Protein AF-A0A371HD36-F1 (afdb_monomer_lite)

Secondary structure (DSSP, 8-state):
---------PPP-------------------------SSHHHHHHHHHHH-GGGEEEEE---TT---EEEEETTS-HHHHHHHHHHHHHTGGGS----

Radius of gyration: 29.58 Å; chains: 1; bounding box: 27×61×94 Å

Foldseek 3Di:
DDDDDDDDDDDDDPDDPDPDPDDDDDPDDDDDDPPPVPVPVVVVVVVVVVPPVQWDWDFLDDDPDGDIDIDGNPDDPVVVVVVSVVCNVCVVVDPDDD

Sequence (98 aa):
MKKGEGASRSLPNKTLPQINNAAFAPNDTGKSSRQDEGEEIEEEALKELESTEDLEIINLGKGEETKEIRIGKLIPPDFKQRLTELLREYEDIFAWSY

pLDDT: mean 70.82, std 18.78, range [42.44, 95.81]

Structure (mmCIF, N/CA/C/O backbone):
data_AF-A0A371HD36-F1
#
_entry.id   AF-A0A371HD36-F1
#
loop_
_atom_site.group_PDB
_atom_site.id
_atom_site.type_symbol
_atom_site.label_atom_id
_atom_site.label_alt_id
_atom_site.label_comp_id
_atom_site.label_asym_id
_atom_site.label_entity_id
_atom_site.label_seq_id
_atom_site.pdbx_PDB_ins_code
_atom_site.Cartn_x
_atom_site.Cartn_y
_atom_site.Cartn_z
_atom_site.occupancy
_atom_site.B_iso_or_equiv
_atom_site.auth_seq_id
_atom_site.auth_comp_id
_atom_site.auth_asym_id
_atom_site.auth_atom_id
_atom_site.pdbx_PDB_model_num
ATOM 1 N N . MET A 1 1 ? -12.145 -24.592 -79.073 1.00 47.31 1 MET A N 1
ATOM 2 C CA . MET A 1 1 ? -12.052 -25.334 -77.798 1.00 47.31 1 MET A CA 1
ATOM 3 C C . MET A 1 1 ? -10.904 -24.743 -76.985 1.00 47.31 1 MET A C 1
ATOM 5 O O . MET A 1 1 ? -9.774 -24.931 -77.400 1.00 47.31 1 MET A O 1
ATOM 9 N N . LYS A 1 2 ? -11.179 -23.963 -75.929 1.00 47.88 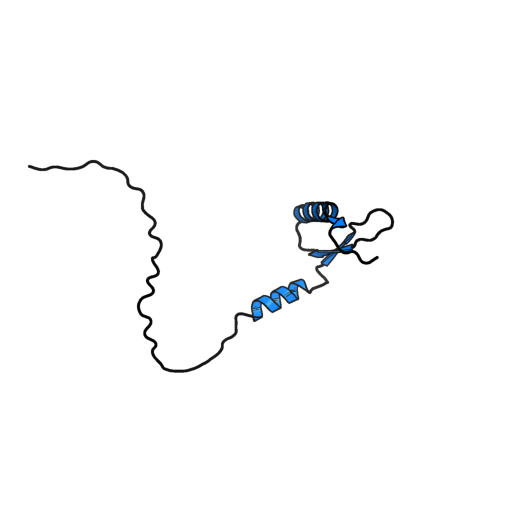2 LYS A N 1
ATOM 10 C CA . LYS A 1 2 ? -10.414 -23.873 -74.662 1.00 47.88 2 LYS A CA 1
ATOM 11 C C . LYS A 1 2 ? -11.030 -22.773 -73.775 1.00 47.88 2 LYS A C 1
ATOM 13 O O . LYS A 1 2 ? -11.212 -21.649 -74.224 1.00 47.88 2 LYS A O 1
ATOM 18 N N . LYS A 1 3 ? -11.425 -23.169 -72.562 1.00 42.44 3 LYS A N 1
ATOM 19 C CA . LYS A 1 3 ? -12.024 -22.375 -71.472 1.00 42.44 3 LYS A CA 1
ATOM 20 C C . LYS A 1 3 ? -10.941 -21.914 -70.475 1.00 42.44 3 LYS A C 1
ATOM 22 O O . LYS A 1 3 ? -9.904 -22.567 -70.410 1.00 42.44 3 LYS A O 1
ATOM 27 N N . GLY A 1 4 ? -11.296 -20.926 -69.640 1.00 42.97 4 GLY A N 1
ATOM 28 C CA . GLY A 1 4 ? -10.794 -20.700 -68.264 1.00 42.97 4 GLY A CA 1
ATOM 29 C C . GLY A 1 4 ? -9.813 -19.526 -68.123 1.00 42.97 4 GLY A C 1
ATOM 30 O O . GLY A 1 4 ? -9.019 -19.310 -69.025 1.00 42.97 4 GLY A O 1
ATOM 31 N N . GLU A 1 5 ? -9.785 -18.715 -67.060 1.00 44.25 5 GLU A N 1
ATOM 32 C CA . GLU A 1 5 ? -10.490 -18.737 -65.768 1.00 44.25 5 GLU A CA 1
ATOM 33 C C . GLU A 1 5 ? -10.234 -17.407 -65.020 1.00 44.25 5 GLU A C 1
ATOM 35 O O . GLU A 1 5 ? -9.241 -16.725 -65.275 1.00 44.25 5 GLU A O 1
ATOM 40 N N . GLY A 1 6 ? -11.148 -17.022 -64.121 1.00 51.31 6 GLY A N 1
ATOM 41 C CA . GLY A 1 6 ? -11.070 -15.800 -63.318 1.00 51.31 6 GLY A CA 1
ATOM 42 C C . GLY A 1 6 ? -10.165 -15.956 -62.094 1.00 51.31 6 GLY A C 1
ATOM 43 O O . GLY A 1 6 ? -10.192 -16.973 -61.408 1.00 51.31 6 GLY A O 1
ATOM 44 N N . ALA A 1 7 ? -9.372 -14.925 -61.806 1.00 47.12 7 ALA A N 1
ATOM 45 C CA . ALA A 1 7 ? -8.473 -14.894 -60.660 1.00 47.12 7 ALA A CA 1
ATOM 46 C C . ALA A 1 7 ? -9.185 -14.335 -59.414 1.00 47.12 7 ALA A C 1
ATOM 48 O O . ALA A 1 7 ? -9.153 -13.134 -59.146 1.00 47.12 7 ALA A O 1
ATOM 49 N N . SER A 1 8 ? -9.808 -15.211 -58.627 1.00 53.94 8 SER A N 1
ATOM 50 C CA . SER A 1 8 ? -10.181 -14.914 -57.241 1.00 53.94 8 SER A CA 1
ATOM 51 C C . SER A 1 8 ? -8.957 -15.125 -56.348 1.00 53.94 8 SER A C 1
ATOM 53 O O . SER A 1 8 ? -8.460 -16.241 -56.225 1.00 53.94 8 SER A O 1
ATOM 55 N N . ARG A 1 9 ? -8.442 -14.060 -55.720 1.00 50.50 9 ARG A N 1
ATOM 56 C CA . ARG A 1 9 ? -7.382 -14.183 -54.704 1.00 50.50 9 ARG A CA 1
ATOM 57 C C . ARG A 1 9 ? -7.982 -14.793 -53.437 1.00 50.50 9 ARG A C 1
ATOM 59 O O . ARG A 1 9 ? -8.672 -14.100 -52.695 1.00 50.50 9 ARG A O 1
ATOM 66 N N . SER A 1 10 ? -7.726 -16.075 -53.191 1.00 53.00 10 SER A N 1
ATOM 67 C CA . SER A 1 10 ? -8.008 -16.717 -51.906 1.00 53.00 10 SER A CA 1
ATOM 68 C C . SER A 1 10 ? -6.864 -16.451 -50.924 1.00 53.00 10 SER A C 1
ATOM 70 O O . SER A 1 10 ? -5.695 -16.634 -51.263 1.00 53.00 10 SER A O 1
ATOM 72 N N . LEU A 1 11 ? -7.202 -16.030 -49.706 1.00 56.84 11 LEU A N 1
ATOM 73 C CA . LEU A 1 11 ? -6.266 -15.907 -48.585 1.00 56.84 11 LEU A CA 1
ATOM 74 C C . LEU A 1 11 ? -5.656 -17.284 -48.254 1.00 56.84 11 LEU A C 1
ATOM 76 O O . LEU A 1 11 ? -6.386 -18.276 -48.307 1.00 56.84 11 LEU A O 1
ATOM 80 N N . PRO A 1 12 ? -4.366 -17.382 -47.884 1.00 52.72 12 PRO A N 1
ATOM 81 C CA . PRO A 1 12 ? -3.801 -18.654 -47.456 1.00 52.72 12 PRO A CA 1
ATOM 82 C C . PRO A 1 12 ? -4.429 -19.058 -46.118 1.00 52.72 12 PRO A C 1
ATOM 84 O O . PRO A 1 12 ? -4.279 -18.372 -45.103 1.00 52.72 12 PRO A O 1
ATOM 87 N N . ASN A 1 13 ? -5.147 -20.180 -46.120 1.00 52.72 13 ASN A N 1
ATOM 88 C CA . ASN A 1 13 ? -5.590 -20.846 -44.908 1.00 52.72 13 ASN A CA 1
ATOM 89 C C . ASN A 1 13 ? -4.348 -21.327 -44.149 1.00 52.72 13 ASN A C 1
ATOM 91 O O . ASN A 1 13 ? -3.623 -22.217 -44.584 1.00 52.72 13 ASN A O 1
ATOM 95 N N . LYS A 1 14 ? -4.074 -20.714 -42.998 1.00 48.59 14 LYS A N 1
ATOM 96 C CA . LYS A 1 14 ? -3.079 -21.234 -42.062 1.00 48.59 14 LYS A CA 1
ATOM 97 C C . LYS A 1 14 ? -3.629 -22.539 -41.491 1.00 48.59 14 LYS A C 1
ATOM 99 O O . LYS A 1 14 ? -4.430 -22.522 -40.561 1.00 48.59 14 LYS A O 1
ATOM 104 N N . THR A 1 15 ? -3.246 -23.656 -42.099 1.00 53.19 15 THR A N 1
ATOM 105 C CA . THR A 1 15 ? -3.502 -25.000 -41.584 1.00 53.19 15 THR A CA 1
ATOM 106 C C . THR A 1 15 ? -2.850 -25.113 -40.211 1.00 53.19 15 THR A C 1
ATOM 108 O O . THR A 1 15 ? -1.627 -25.145 -40.099 1.00 53.19 15 THR A O 1
ATOM 111 N N . LEU A 1 16 ? -3.669 -25.132 -39.159 1.00 59.28 16 LEU A N 1
ATOM 112 C CA . LEU A 1 16 ? -3.236 -25.576 -37.837 1.00 59.28 16 LEU A CA 1
ATOM 113 C C . LEU A 1 16 ? -2.797 -27.043 -37.954 1.00 59.28 16 LEU A C 1
ATOM 115 O O . LEU A 1 16 ? -3.514 -27.819 -38.596 1.00 59.28 16 LEU A O 1
ATOM 119 N N . PRO A 1 17 ? -1.651 -27.442 -37.375 1.00 56.28 17 PRO A N 1
ATOM 120 C CA . PRO A 1 17 ? -1.245 -28.837 -37.378 1.00 56.28 17 PRO A CA 1
ATOM 121 C C . PRO A 1 17 ? -2.315 -29.654 -36.649 1.00 56.28 17 PRO A C 1
ATOM 123 O O . PRO A 1 17 ? -2.524 -29.506 -35.446 1.00 56.28 17 PRO A O 1
ATOM 126 N N . GLN A 1 18 ? -3.035 -30.483 -37.405 1.00 53.81 18 GLN A N 1
ATOM 127 C CA . GLN A 1 18 ? -3.921 -31.495 -36.850 1.00 53.81 18 GLN A CA 1
ATOM 128 C C . GLN A 1 18 ? -3.027 -32.518 -36.162 1.00 53.81 18 GLN A C 1
ATOM 130 O O . GLN A 1 18 ? -2.310 -33.252 -36.830 1.00 53.81 18 GLN A O 1
ATOM 135 N N . ILE A 1 19 ? -3.027 -32.529 -34.833 1.00 63.09 19 ILE A N 1
ATOM 136 C CA . ILE A 1 19 ? -2.333 -33.556 -34.063 1.00 63.09 19 ILE A CA 1
ATOM 137 C C . ILE A 1 19 ? -3.210 -34.808 -34.145 1.00 63.09 19 ILE A C 1
ATOM 139 O O . ILE A 1 19 ? -4.244 -34.919 -33.491 1.00 63.09 19 ILE A O 1
ATOM 143 N N . ASN A 1 20 ? -2.855 -35.711 -35.051 1.00 66.94 20 ASN A N 1
ATOM 144 C CA . ASN A 1 20 ? -3.493 -37.003 -35.232 1.00 66.94 20 ASN A CA 1
ATOM 145 C C . ASN A 1 20 ? -2.895 -38.005 -34.235 1.00 66.94 20 ASN A C 1
ATOM 147 O O . ASN A 1 20 ? -1.763 -38.457 -34.379 1.00 66.94 20 ASN A O 1
ATOM 151 N N . ASN A 1 21 ? -3.697 -38.377 -33.236 1.00 62.91 21 ASN A N 1
ATOM 152 C CA . ASN A 1 21 ? -3.343 -39.283 -32.138 1.00 62.91 21 ASN A CA 1
ATOM 153 C C . ASN A 1 21 ? -3.338 -40.764 -32.564 1.00 62.91 21 ASN A C 1
ATOM 155 O O . ASN A 1 21 ? -3.919 -41.612 -31.889 1.00 62.91 21 ASN A O 1
ATOM 159 N N . ALA A 1 22 ? -2.732 -41.091 -33.703 1.00 55.47 22 ALA A N 1
ATOM 160 C CA . ALA A 1 22 ? -2.661 -42.462 -34.186 1.00 55.47 22 ALA A CA 1
ATOM 161 C C . ALA A 1 22 ? -1.217 -42.979 -34.152 1.00 55.47 22 ALA A C 1
ATOM 163 O O . ALA A 1 22 ? -0.361 -42.502 -34.889 1.00 55.47 22 ALA A O 1
ATOM 164 N N . ALA A 1 23 ? -1.035 -44.020 -33.331 1.00 52.06 23 ALA A N 1
ATOM 165 C CA . ALA A 1 23 ? 0.086 -44.958 -33.268 1.00 52.06 23 ALA A CA 1
ATOM 166 C C . ALA A 1 23 ? 1.358 -44.518 -32.514 1.00 52.06 23 ALA A C 1
ATOM 168 O O . ALA A 1 23 ? 2.429 -44.386 -33.095 1.00 52.06 23 ALA A O 1
ATOM 169 N N . PHE A 1 24 ? 1.274 -44.472 -31.181 1.00 52.84 24 PHE A N 1
ATOM 170 C CA . PHE A 1 24 ? 2.391 -44.936 -30.350 1.00 52.84 24 PHE A CA 1
ATOM 171 C C . PHE A 1 24 ? 2.136 -46.402 -29.999 1.00 52.84 24 PHE A C 1
ATOM 173 O O . PHE A 1 24 ? 1.314 -46.718 -29.141 1.00 52.84 24 PHE A O 1
ATOM 180 N N . ALA A 1 25 ? 2.800 -47.313 -30.708 1.00 53.38 25 ALA A N 1
ATOM 181 C CA . ALA A 1 25 ? 2.943 -48.680 -30.225 1.00 53.38 25 ALA A CA 1
ATOM 182 C C . ALA A 1 25 ? 3.799 -48.635 -28.944 1.00 53.38 25 ALA A C 1
ATOM 184 O O . ALA A 1 25 ? 4.870 -48.024 -28.980 1.00 53.38 25 ALA A O 1
ATOM 185 N N . PRO A 1 26 ? 3.374 -49.242 -27.822 1.00 51.03 26 PRO A N 1
ATOM 186 C CA . PRO A 1 26 ? 4.208 -49.303 -26.636 1.00 51.03 26 PRO A CA 1
ATOM 187 C C . PRO A 1 26 ? 5.253 -50.394 -26.878 1.00 51.03 26 PRO A C 1
ATOM 189 O O . PRO A 1 26 ? 4.950 -51.583 -26.768 1.00 51.03 26 PRO A O 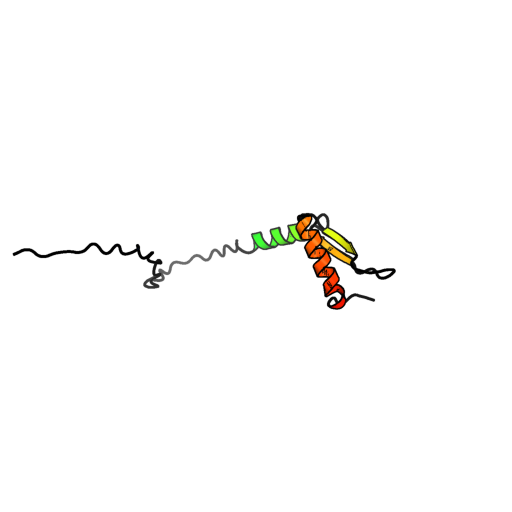1
ATOM 192 N N . ASN A 1 27 ? 6.474 -50.016 -27.261 1.00 52.16 27 ASN A N 1
ATOM 193 C CA . ASN A 1 27 ? 7.589 -50.944 -27.151 1.00 52.16 27 ASN A CA 1
ATOM 194 C C . ASN A 1 27 ? 8.014 -51.000 -25.680 1.00 52.16 27 ASN A C 1
ATOM 196 O O . ASN A 1 27 ? 8.700 -50.140 -25.140 1.00 52.16 27 ASN A O 1
ATOM 200 N N . ASP A 1 28 ? 7.532 -52.043 -25.022 1.00 64.38 28 ASP A N 1
ATOM 201 C CA . ASP A 1 28 ? 8.069 -52.549 -23.772 1.00 64.38 28 ASP A CA 1
ATOM 202 C C . ASP A 1 28 ? 9.591 -52.731 -23.889 1.00 64.38 28 ASP A C 1
ATOM 204 O O . ASP A 1 28 ? 10.069 -53.595 -24.621 1.00 64.38 28 ASP A O 1
ATOM 208 N N . THR A 1 29 ? 10.359 -51.883 -23.207 1.00 55.31 29 THR A N 1
ATOM 209 C CA . THR A 1 29 ? 11.654 -52.230 -22.611 1.00 55.31 29 THR A CA 1
ATOM 210 C C . THR A 1 29 ? 11.952 -51.200 -21.531 1.00 55.31 29 THR A C 1
ATOM 212 O O . THR A 1 29 ? 12.237 -50.034 -21.800 1.00 55.31 29 THR A O 1
ATOM 215 N N . GLY A 1 30 ? 11.840 -51.646 -20.283 1.00 57.69 30 GLY A N 1
ATOM 216 C CA . GLY A 1 30 ? 11.994 -50.813 -19.105 1.00 57.69 30 GLY A CA 1
ATOM 217 C C . GLY A 1 30 ? 13.324 -50.064 -19.009 1.00 57.69 30 GLY A C 1
ATOM 218 O O . GLY A 1 30 ? 14.394 -50.583 -19.320 1.00 57.69 30 GLY A O 1
ATOM 219 N N . LYS A 1 31 ? 13.226 -48.859 -18.448 1.00 52.97 31 LYS A N 1
ATOM 220 C CA . LYS A 1 31 ? 13.985 -48.405 -17.276 1.00 52.97 31 LYS A CA 1
ATOM 221 C C . LYS A 1 31 ? 13.327 -47.130 -16.757 1.00 52.97 31 LYS A C 1
ATOM 223 O O . LYS A 1 31 ? 13.300 -46.107 -17.423 1.00 52.97 31 LYS A O 1
ATOM 228 N N . SER A 1 32 ? 12.768 -47.235 -15.557 1.00 53.28 32 SER A N 1
ATOM 229 C CA . SER A 1 32 ? 12.301 -46.104 -14.765 1.00 53.28 32 SER A CA 1
ATOM 230 C C . SER A 1 32 ? 13.515 -45.331 -14.254 1.00 53.28 32 SER A C 1
ATOM 232 O O . SER A 1 32 ? 14.140 -45.757 -13.284 1.00 53.28 32 SER A O 1
ATOM 234 N N . SER A 1 33 ? 13.815 -44.186 -14.855 1.00 55.22 33 SER A N 1
ATOM 235 C CA . SER A 1 33 ? 14.448 -43.077 -14.144 1.00 55.22 33 SER A CA 1
ATOM 236 C C . SER A 1 33 ? 13.400 -41.982 -14.017 1.00 55.22 33 SER A C 1
ATOM 238 O O . SER A 1 33 ? 13.078 -41.298 -14.984 1.00 55.22 33 SER A O 1
ATOM 240 N N . ARG A 1 34 ? 12.813 -41.869 -12.823 1.00 60.31 34 ARG A N 1
ATOM 241 C CA . ARG A 1 34 ? 12.061 -40.678 -12.429 1.00 60.31 34 ARG A CA 1
ATOM 242 C C . ARG A 1 34 ? 13.073 -39.534 -12.385 1.00 60.31 34 ARG A C 1
ATOM 244 O O . ARG A 1 34 ? 13.825 -39.444 -11.424 1.00 60.31 34 ARG A O 1
ATOM 251 N N . GLN A 1 35 ? 13.155 -38.751 -13.454 1.00 51.31 35 GLN A N 1
ATOM 252 C CA . GLN A 1 35 ? 13.735 -37.414 -13.401 1.00 51.31 35 GLN A CA 1
ATOM 253 C C . GLN A 1 35 ? 12.571 -36.467 -13.147 1.00 51.31 35 GLN A C 1
ATOM 255 O O . GLN A 1 35 ? 11.867 -36.025 -14.051 1.00 51.31 35 GLN A O 1
ATOM 260 N N . ASP A 1 36 ? 12.315 -36.328 -11.856 1.00 53.97 36 ASP A N 1
ATOM 261 C CA . ASP A 1 36 ? 11.586 -35.238 -11.244 1.00 53.97 36 ASP A CA 1
ATOM 262 C C . ASP A 1 36 ? 12.509 -34.010 -11.286 1.00 53.97 36 ASP A C 1
ATOM 264 O O . ASP A 1 36 ? 13.333 -33.811 -10.406 1.00 53.97 36 ASP A O 1
ATOM 268 N N . GLU A 1 37 ? 12.492 -33.288 -12.406 1.00 55.97 37 GLU A N 1
ATOM 269 C CA . GLU A 1 37 ? 13.278 -32.055 -12.616 1.00 55.97 37 GLU A CA 1
ATOM 270 C C . GLU A 1 37 ? 12.346 -30.849 -12.861 1.00 55.97 37 GLU A C 1
ATOM 272 O O . GLU A 1 37 ? 12.761 -29.806 -13.358 1.00 55.97 37 GLU A O 1
ATOM 277 N N . GLY A 1 38 ? 11.051 -31.001 -12.553 1.00 50.38 38 GLY A N 1
ATOM 278 C CA . GLY A 1 38 ? 10.033 -29.964 -12.740 1.00 50.38 38 GLY A CA 1
ATOM 279 C C . GLY A 1 38 ? 9.739 -29.130 -11.492 1.00 50.38 38 GLY A C 1
ATOM 280 O O . GLY A 1 38 ? 9.261 -28.009 -11.636 1.00 50.38 38 GLY A O 1
ATOM 281 N N . GLU A 1 39 ? 10.026 -29.648 -10.294 1.00 52.59 39 GLU A N 1
ATOM 282 C CA . GLU A 1 39 ? 9.674 -28.996 -9.020 1.00 52.59 39 GLU A CA 1
ATOM 283 C C . GLU A 1 39 ? 10.778 -28.066 -8.470 1.00 52.59 39 GLU A C 1
ATOM 285 O O . GLU A 1 39 ? 10.496 -27.183 -7.664 1.00 52.59 39 GLU A O 1
ATOM 290 N N . GLU A 1 40 ? 12.027 -28.186 -8.937 1.00 49.56 40 GLU A N 1
ATOM 291 C CA . GLU A 1 40 ? 13.165 -27.406 -8.408 1.00 49.56 40 GLU A CA 1
ATOM 292 C C . GLU A 1 40 ? 13.109 -25.917 -8.799 1.00 49.56 40 GLU A C 1
ATOM 294 O O . GLU A 1 40 ? 13.484 -25.048 -8.022 1.00 49.56 40 GLU A O 1
ATOM 299 N N . ILE A 1 41 ? 12.577 -25.582 -9.978 1.00 52.31 41 ILE A N 1
ATOM 300 C CA . ILE A 1 41 ? 12.573 -24.196 -10.486 1.00 52.31 41 ILE A CA 1
ATOM 301 C C . ILE A 1 41 ? 11.533 -23.329 -9.750 1.00 52.31 41 ILE A C 1
ATOM 303 O O . ILE A 1 41 ? 11.702 -22.116 -9.620 1.00 52.31 41 ILE A O 1
ATOM 307 N N . GLU A 1 42 ? 10.451 -23.943 -9.268 1.00 53.69 42 GLU A N 1
ATOM 308 C CA . GLU A 1 42 ? 9.365 -23.245 -8.575 1.00 53.69 42 GLU A CA 1
ATOM 309 C C . GLU A 1 42 ? 9.727 -22.967 -7.104 1.00 53.69 42 GLU A C 1
ATOM 311 O O . GLU A 1 42 ? 9.487 -21.865 -6.615 1.00 53.69 42 GLU A O 1
ATOM 316 N N . GLU A 1 43 ? 10.397 -23.906 -6.424 1.00 53.47 43 GLU A N 1
ATOM 317 C CA . GLU A 1 43 ? 10.916 -23.737 -5.052 1.00 53.47 43 GLU A CA 1
ATOM 318 C C . GLU A 1 43 ? 11.964 -22.615 -4.948 1.00 53.47 43 GLU A C 1
ATOM 320 O O . GLU A 1 43 ? 11.914 -21.803 -4.023 1.00 53.47 43 GLU A O 1
ATOM 325 N N . GLU A 1 44 ? 12.892 -22.529 -5.906 1.00 53.69 44 GLU A N 1
ATOM 326 C CA . GLU A 1 44 ? 13.934 -21.491 -5.944 1.0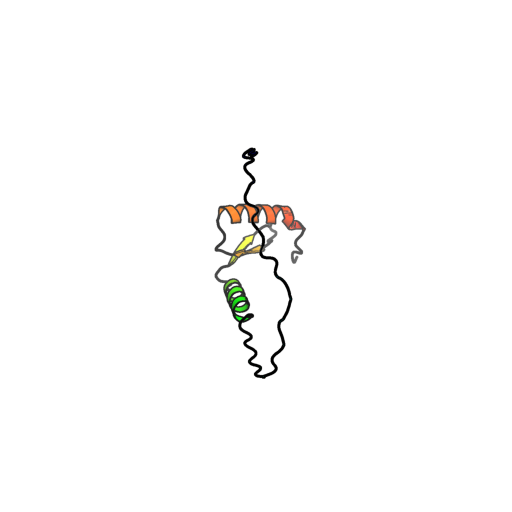0 53.69 44 GLU A CA 1
ATOM 327 C C . GLU A 1 44 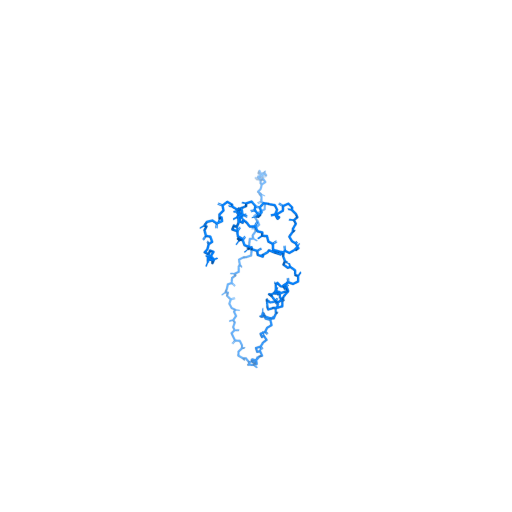? 13.326 -20.091 -6.175 1.00 53.69 44 GLU A C 1
ATOM 329 O O . GLU A 1 44 ? 13.684 -19.132 -5.489 1.00 53.69 44 GLU A O 1
ATOM 334 N N . ALA A 1 45 ? 12.335 -19.974 -7.071 1.00 56.03 45 ALA A N 1
ATOM 335 C CA . ALA A 1 45 ? 11.622 -18.717 -7.320 1.00 56.03 45 ALA A CA 1
ATOM 336 C C . ALA A 1 45 ? 10.771 -18.265 -6.117 1.00 56.03 45 ALA A C 1
ATOM 338 O O . ALA A 1 45 ? 10.641 -17.068 -5.858 1.00 56.03 45 ALA A O 1
ATOM 339 N N . LEU A 1 46 ? 10.197 -19.208 -5.362 1.00 53.91 46 LEU A N 1
ATOM 340 C CA . LEU A 1 46 ? 9.477 -18.910 -4.121 1.00 53.91 46 LEU A CA 1
ATOM 341 C C . LEU A 1 46 ? 10.433 -18.496 -2.992 1.00 53.91 46 LEU A C 1
ATOM 343 O O . LEU A 1 46 ? 10.118 -17.559 -2.260 1.00 53.91 46 LEU A O 1
ATOM 347 N N . LYS A 1 47 ? 11.618 -19.112 -2.892 1.00 55.16 47 LYS A N 1
ATOM 348 C CA . LYS A 1 47 ? 12.689 -18.689 -1.967 1.00 55.16 47 LYS A CA 1
ATOM 349 C C . LYS A 1 47 ? 13.205 -17.285 -2.262 1.00 55.16 47 LYS A C 1
ATOM 351 O O . LYS A 1 47 ? 13.471 -16.531 -1.329 1.00 55.16 47 LYS A O 1
ATOM 356 N N . GLU A 1 48 ? 13.307 -16.905 -3.534 1.00 52.84 48 GLU A N 1
ATOM 357 C CA . GLU A 1 48 ? 13.701 -15.546 -3.928 1.00 52.84 48 GLU A CA 1
ATOM 358 C C . GLU A 1 48 ? 12.637 -14.498 -3.540 1.00 52.84 48 GLU A C 1
ATOM 360 O O . GLU A 1 48 ? 12.977 -13.366 -3.210 1.00 52.84 48 GLU A O 1
ATOM 365 N N . LEU A 1 49 ? 11.355 -14.882 -3.462 1.00 54.78 49 LEU A N 1
ATOM 366 C CA . LEU A 1 49 ? 10.282 -14.046 -2.897 1.00 54.78 49 LEU A CA 1
ATOM 367 C C . LEU A 1 49 ? 10.227 -14.069 -1.356 1.00 54.78 49 LEU A C 1
ATOM 369 O O . LEU A 1 49 ? 9.673 -13.150 -0.749 1.00 54.78 49 LEU A O 1
ATOM 373 N N . GLU A 1 50 ? 10.781 -15.102 -0.714 1.00 53.22 50 GLU A N 1
ATOM 374 C CA . GLU A 1 50 ? 10.876 -15.238 0.749 1.00 53.22 50 GLU A CA 1
ATOM 375 C C . GLU A 1 50 ? 12.014 -14.393 1.351 1.00 53.22 50 GLU A C 1
ATOM 377 O O . GLU A 1 50 ? 12.067 -14.172 2.565 1.00 53.22 50 GLU A O 1
ATOM 382 N N . SER A 1 51 ? 12.880 -13.841 0.497 1.00 60.72 51 SER A N 1
ATOM 383 C CA . SER A 1 51 ? 13.782 -12.734 0.809 1.00 60.72 51 SER A CA 1
ATOM 384 C C . SER A 1 51 ? 12.989 -11.564 1.415 1.00 60.72 51 SER A C 1
ATOM 386 O O . SER A 1 51 ? 12.516 -10.652 0.736 1.00 60.72 51 SER A O 1
ATOM 388 N N . THR A 1 52 ? 12.832 -11.554 2.744 1.00 62.41 52 THR A N 1
ATOM 389 C CA . THR A 1 52 ? 12.219 -10.422 3.469 1.00 62.41 52 THR A CA 1
ATOM 390 C C . THR A 1 52 ? 12.993 -9.116 3.258 1.00 62.41 52 THR A C 1
ATOM 392 O O . THR A 1 52 ? 12.467 -8.028 3.502 1.00 62.41 52 THR A O 1
ATOM 395 N N . GLU A 1 53 ? 14.230 -9.231 2.773 1.00 68.25 53 GLU A N 1
ATOM 396 C CA . GLU A 1 53 ? 15.122 -8.149 2.379 1.00 68.25 53 GLU A CA 1
ATOM 397 C C . GLU A 1 53 ? 14.531 -7.320 1.234 1.00 68.25 53 GLU A C 1
ATOM 399 O O . GLU A 1 53 ? 14.719 -6.100 1.203 1.00 68.25 53 GLU A O 1
ATOM 404 N N . ASP A 1 54 ? 13.731 -7.943 0.368 1.00 83.25 54 ASP A N 1
ATOM 405 C CA . ASP A 1 54 ? 13.109 -7.322 -0.798 1.00 83.25 54 ASP A CA 1
ATOM 406 C C . ASP A 1 54 ? 11.653 -6.918 -0.562 1.00 83.25 54 ASP A C 1
ATOM 408 O O . ASP A 1 54 ? 10.922 -6.658 -1.515 1.00 83.25 54 ASP A O 1
ATOM 412 N N . LEU A 1 55 ? 11.219 -6.798 0.697 1.00 88.94 55 LEU A N 1
ATOM 413 C CA . LEU A 1 55 ? 9.877 -6.333 1.050 1.00 88.94 55 LEU A CA 1
ATOM 414 C C . LEU A 1 55 ? 9.882 -4.918 1.636 1.00 88.94 55 LEU A C 1
ATOM 416 O O . LEU A 1 55 ? 10.700 -4.550 2.479 1.00 88.94 55 LEU A O 1
ATOM 420 N N . GLU A 1 56 ? 8.921 -4.114 1.207 1.00 89.69 56 GLU A N 1
ATOM 421 C CA . GLU A 1 56 ? 8.624 -2.786 1.719 1.00 89.69 56 GLU A CA 1
ATOM 422 C C . GLU A 1 56 ? 7.309 -2.802 2.497 1.00 89.69 56 GLU A C 1
ATOM 424 O O . GLU A 1 56 ? 6.315 -3.370 2.045 1.00 89.69 56 GLU A O 1
ATOM 429 N N . ILE A 1 57 ? 7.299 -2.150 3.660 1.00 91.19 57 ILE A N 1
ATOM 430 C CA . ILE A 1 57 ? 6.101 -1.996 4.486 1.00 91.19 57 ILE A CA 1
ATOM 431 C C . ILE A 1 57 ? 5.373 -0.715 4.080 1.00 91.19 57 ILE A C 1
ATOM 433 O O . ILE A 1 57 ? 5.948 0.374 4.104 1.00 91.19 57 ILE A O 1
ATOM 437 N N . ILE A 1 58 ? 4.092 -0.846 3.752 1.00 91.88 58 ILE A N 1
ATOM 438 C CA . ILE A 1 58 ? 3.174 0.264 3.502 1.00 91.88 58 ILE A CA 1
ATOM 439 C C . ILE A 1 58 ? 2.106 0.298 4.597 1.00 91.88 58 ILE A C 1
ATOM 441 O O . ILE A 1 58 ? 1.508 -0.726 4.916 1.00 91.88 58 ILE A O 1
ATOM 445 N N . ASN A 1 59 ? 1.851 1.477 5.168 1.00 92.62 59 ASN A N 1
ATOM 446 C CA . ASN A 1 59 ? 0.759 1.675 6.122 1.00 92.62 59 ASN A CA 1
ATOM 447 C C . ASN A 1 59 ? -0.463 2.274 5.410 1.00 92.62 59 ASN A C 1
ATOM 449 O O . ASN A 1 59 ? -0.411 3.388 4.873 1.00 92.62 59 ASN A O 1
ATOM 453 N N . LEU A 1 60 ? -1.562 1.524 5.407 1.00 92.25 60 LEU A N 1
ATOM 454 C CA . LEU A 1 60 ? -2.844 1.907 4.823 1.00 92.25 60 LEU A CA 1
ATOM 455 C C . LEU A 1 60 ? -3.761 2.630 5.816 1.00 92.25 60 LEU A C 1
ATOM 457 O O . LEU A 1 60 ? -4.672 3.326 5.379 1.00 92.25 60 LEU A O 1
ATOM 461 N N . GLY A 1 61 ? -3.492 2.531 7.118 1.00 87.94 61 GLY A N 1
ATOM 462 C CA . GLY A 1 61 ? -4.345 3.073 8.172 1.00 87.94 61 GLY A CA 1
ATOM 463 C C . GLY A 1 61 ? -4.387 4.600 8.195 1.00 87.94 61 GLY A C 1
ATOM 464 O O . GLY A 1 61 ? -3.513 5.285 7.648 1.00 87.94 61 GLY A O 1
ATOM 465 N N . LYS A 1 62 ? -5.438 5.145 8.816 1.00 84.00 62 LYS A N 1
ATOM 466 C CA . LYS A 1 62 ? -5.640 6.590 8.997 1.00 84.00 62 LYS A CA 1
ATOM 467 C C . LYS A 1 62 ? -5.551 6.975 10.473 1.00 84.00 62 LYS A C 1
ATOM 469 O O . LYS A 1 62 ? -6.209 6.391 11.322 1.00 84.00 62 LYS A O 1
ATOM 474 N N . GLY A 1 63 ? -4.827 8.046 10.788 1.00 84.88 63 GLY A N 1
ATOM 475 C CA . GLY A 1 63 ? -4.731 8.534 12.167 1.00 84.88 63 GLY A CA 1
ATOM 476 C C . GLY A 1 63 ? -3.869 7.618 13.039 1.00 84.88 63 GLY A C 1
ATOM 477 O O . GLY A 1 63 ? -2.679 7.492 12.771 1.00 84.88 63 GLY A O 1
ATOM 478 N N . GLU A 1 64 ? -4.456 7.035 14.088 1.00 80.69 64 GLU A N 1
ATOM 479 C CA . GLU A 1 64 ? -3.747 6.203 15.078 1.00 80.69 64 GLU A CA 1
ATOM 480 C C . GLU A 1 64 ? -3.754 4.701 14.729 1.00 80.69 64 GLU A C 1
ATOM 482 O O . GLU A 1 64 ? -2.934 3.948 15.247 1.00 80.69 64 GLU A O 1
ATOM 487 N N . GLU A 1 65 ? -4.626 4.248 13.818 1.00 85.12 65 GLU A N 1
ATOM 488 C CA . GLU A 1 65 ? -4.640 2.847 13.372 1.00 85.12 65 GLU A CA 1
ATOM 489 C C . GLU A 1 65 ? -3.473 2.536 12.422 1.00 85.12 65 GLU A C 1
ATOM 491 O O . GLU A 1 65 ? -3.250 3.218 11.418 1.00 85.12 65 GLU A O 1
ATOM 496 N N . THR A 1 66 ? -2.743 1.458 12.712 1.00 89.25 66 THR A N 1
ATOM 497 C CA . THR A 1 66 ? -1.686 0.928 11.844 1.00 89.25 66 THR A CA 1
ATOM 498 C C . THR A 1 66 ? -2.199 -0.291 11.088 1.00 89.25 66 THR A C 1
ATOM 500 O O . THR A 1 66 ? -2.394 -1.354 11.673 1.00 89.25 66 THR A O 1
ATOM 503 N N . LYS A 1 67 ? -2.403 -0.139 9.778 1.00 92.56 67 LYS A N 1
ATOM 504 C CA . LYS A 1 67 ? -2.805 -1.218 8.864 1.00 92.56 67 LYS A CA 1
ATOM 505 C C . LYS A 1 67 ? -1.658 -1.487 7.900 1.00 92.56 67 LYS A C 1
ATOM 507 O O . LYS A 1 67 ? -1.584 -0.896 6.823 1.00 92.56 67 LYS A O 1
ATOM 512 N N . GLU A 1 68 ? -0.703 -2.298 8.336 1.00 93.19 68 GLU A N 1
ATOM 513 C CA . GLU A 1 68 ? 0.537 -2.540 7.599 1.00 93.19 68 GLU A CA 1
ATOM 514 C C . GLU A 1 68 ? 0.409 -3.709 6.617 1.00 93.19 68 GLU A C 1
ATOM 516 O O . GLU A 1 68 ? -0.081 -4.782 6.963 1.00 93.19 68 GLU A O 1
ATOM 521 N N . ILE A 1 69 ? 0.905 -3.512 5.395 1.00 91.62 69 ILE A N 1
ATOM 522 C CA . ILE A 1 6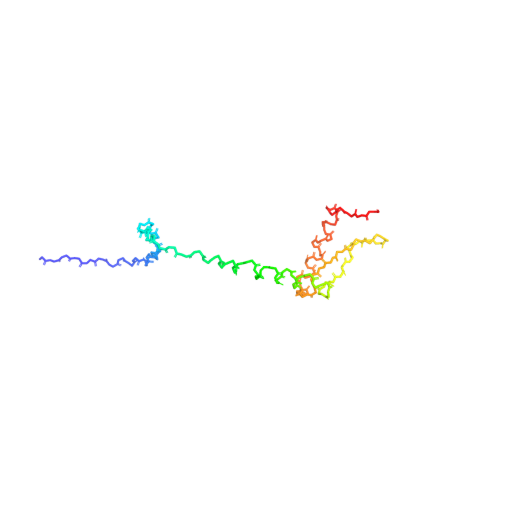9 ? 1.057 -4.554 4.373 1.00 91.62 69 ILE A CA 1
ATOM 523 C C . ILE A 1 69 ? 2.503 -4.560 3.884 1.00 91.62 69 ILE A C 1
ATOM 525 O O . ILE A 1 69 ? 3.154 -3.518 3.831 1.00 91.62 69 ILE A O 1
ATOM 529 N N . ARG A 1 70 ? 3.011 -5.736 3.509 1.00 91.56 70 ARG A N 1
ATOM 530 C CA . ARG A 1 70 ? 4.319 -5.899 2.866 1.00 91.56 70 ARG A CA 1
ATOM 531 C C . ARG A 1 70 ? 4.144 -6.115 1.368 1.00 91.56 70 ARG A C 1
ATOM 533 O O . ARG A 1 70 ? 3.378 -6.983 0.962 1.00 91.56 70 ARG A O 1
ATOM 540 N N . ILE A 1 71 ? 4.859 -5.339 0.561 1.00 91.56 71 ILE A N 1
ATOM 541 C CA . ILE A 1 71 ? 4.896 -5.457 -0.903 1.00 91.56 71 ILE A CA 1
ATOM 542 C C . ILE A 1 71 ? 6.341 -5.612 -1.380 1.00 91.56 71 ILE A C 1
ATOM 544 O O . ILE A 1 71 ? 7.257 -5.192 -0.684 1.00 91.56 71 ILE A O 1
ATOM 548 N N . GLY A 1 72 ? 6.573 -6.180 -2.562 1.00 89.69 72 GLY A N 1
ATOM 549 C CA . GLY A 1 72 ? 7.928 -6.275 -3.119 1.00 89.69 72 GLY A CA 1
ATOM 550 C C . GLY A 1 72 ? 8.556 -4.899 -3.404 1.00 89.69 72 GLY A C 1
ATOM 551 O O . GLY A 1 72 ? 7.913 -4.025 -3.984 1.00 89.69 72 GLY A O 1
ATOM 552 N N . LYS A 1 73 ? 9.831 -4.710 -3.053 1.00 88.19 73 LYS A N 1
ATOM 553 C CA . LYS A 1 73 ? 10.635 -3.503 -3.325 1.00 88.19 73 LYS A CA 1
ATOM 554 C C . LYS A 1 73 ? 10.919 -3.305 -4.808 1.00 88.19 73 LYS A C 1
ATOM 556 O O . LYS A 1 73 ? 11.081 -2.175 -5.253 1.00 88.19 73 LYS A O 1
ATOM 561 N N . LEU A 1 74 ? 10.971 -4.393 -5.577 1.00 88.31 74 LEU A N 1
ATOM 562 C CA . LEU A 1 74 ? 11.282 -4.373 -7.011 1.00 88.31 74 LEU A CA 1
ATOM 563 C C . LEU A 1 74 ? 10.093 -3.934 -7.889 1.00 88.31 74 LEU A C 1
ATOM 565 O O . LEU A 1 74 ? 10.163 -3.989 -9.116 1.00 88.31 74 LEU A O 1
ATOM 569 N N . ILE A 1 75 ? 8.993 -3.486 -7.278 1.00 88.75 75 ILE A N 1
ATOM 570 C CA . ILE A 1 75 ? 7.810 -3.010 -7.989 1.00 88.75 75 ILE A CA 1
ATOM 571 C C . ILE A 1 75 ? 8.074 -1.616 -8.600 1.00 88.75 75 ILE A C 1
ATOM 573 O O . ILE A 1 75 ? 8.511 -0.707 -7.889 1.00 88.75 75 ILE A O 1
ATOM 577 N N . PRO A 1 76 ? 7.744 -1.384 -9.889 1.00 93.50 76 PRO A N 1
ATOM 578 C CA . PRO A 1 76 ? 7.859 -0.065 -10.507 1.00 93.50 76 PRO A CA 1
ATOM 579 C C . PRO A 1 76 ? 7.047 1.011 -9.765 1.00 93.50 76 PRO A C 1
ATOM 581 O O . PRO A 1 76 ? 5.916 0.741 -9.350 1.00 93.50 76 PRO A O 1
ATOM 584 N N . PRO A 1 77 ? 7.545 2.255 -9.653 1.00 92.25 77 PRO A N 1
ATOM 585 C CA . PRO A 1 77 ? 6.909 3.300 -8.846 1.00 92.25 77 PRO A CA 1
ATOM 586 C C . PRO A 1 77 ? 5.480 3.631 -9.300 1.00 92.25 77 PRO A C 1
ATOM 588 O O . PRO A 1 77 ? 4.592 3.770 -8.461 1.00 92.25 77 PRO A O 1
ATOM 591 N N . ASP A 1 78 ? 5.231 3.675 -10.612 1.00 94.50 78 ASP A N 1
ATOM 592 C CA . ASP A 1 78 ? 3.893 3.927 -11.165 1.00 94.50 78 ASP A CA 1
ATOM 593 C C . ASP A 1 78 ? 2.898 2.824 -10.784 1.00 94.50 78 ASP A C 1
ATOM 595 O O . ASP A 1 78 ? 1.730 3.084 -10.491 1.00 94.50 78 ASP A O 1
ATOM 599 N N . PHE A 1 79 ? 3.361 1.571 -10.770 1.00 93.88 79 PHE A N 1
ATOM 600 C CA . PHE A 1 79 ? 2.539 0.435 -10.371 1.00 93.88 79 PHE A CA 1
ATOM 601 C C . PHE A 1 79 ? 2.298 0.438 -8.865 1.00 93.88 79 PHE A C 1
ATOM 603 O O . PHE A 1 79 ? 1.173 0.229 -8.424 1.00 93.88 79 PHE A O 1
ATOM 610 N N . LYS A 1 80 ? 3.330 0.740 -8.074 1.00 93.88 80 LYS A N 1
ATOM 611 C CA . LYS A 1 80 ? 3.230 0.852 -6.619 1.00 93.88 80 LYS A CA 1
ATOM 612 C C . LYS A 1 80 ? 2.194 1.893 -6.196 1.00 93.88 80 LYS A C 1
ATOM 614 O O . LYS A 1 80 ? 1.435 1.632 -5.266 1.00 93.88 80 LYS A O 1
ATOM 619 N N . GLN A 1 81 ? 2.133 3.041 -6.873 1.00 94.00 81 GLN A N 1
ATOM 620 C CA . GLN A 1 81 ? 1.118 4.065 -6.601 1.00 94.00 81 GLN A CA 1
ATOM 621 C C . GLN A 1 81 ? -0.296 3.515 -6.808 1.00 94.00 81 GLN A C 1
ATOM 623 O O . GLN A 1 81 ? -1.097 3.530 -5.877 1.00 94.00 81 GLN A O 1
ATOM 628 N N . ARG A 1 82 ? -0.563 2.930 -7.982 1.00 95.81 82 ARG A N 1
ATOM 629 C CA . ARG A 1 82 ? -1.872 2.339 -8.309 1.00 95.81 82 ARG A CA 1
ATOM 630 C C . ARG A 1 82 ? -2.244 1.189 -7.375 1.00 95.81 82 ARG A C 1
ATOM 632 O O . ARG A 1 82 ? -3.392 1.077 -6.963 1.00 95.81 82 ARG A O 1
ATOM 639 N N . LEU A 1 83 ? -1.273 0.347 -7.024 1.00 94.88 83 LEU A N 1
ATOM 640 C CA . LEU A 1 83 ? -1.460 -0.745 -6.072 1.00 94.88 83 LEU A CA 1
ATOM 641 C C . LEU A 1 83 ? -1.812 -0.206 -4.683 1.00 94.88 83 LEU A C 1
ATOM 643 O O . LEU A 1 83 ? -2.729 -0.708 -4.049 1.00 94.88 83 LEU A O 1
ATOM 647 N N . THR A 1 84 ? -1.115 0.831 -4.220 1.00 92.81 84 THR A N 1
ATOM 648 C CA . THR A 1 84 ? -1.386 1.440 -2.912 1.00 92.81 84 THR A CA 1
ATOM 649 C C . THR A 1 84 ? -2.771 2.084 -2.879 1.00 92.81 84 THR A C 1
ATOM 651 O O . THR A 1 84 ? -3.480 1.933 -1.890 1.00 92.81 84 THR A O 1
ATOM 654 N N . GLU A 1 85 ? -3.179 2.775 -3.946 1.00 95.06 85 GLU A N 1
ATOM 655 C CA . GLU A 1 85 ? -4.533 3.331 -4.077 1.00 95.06 85 GLU A CA 1
ATOM 656 C C . GLU A 1 85 ? -5.598 2.235 -4.013 1.00 95.06 85 GLU A C 1
ATOM 658 O O . GLU A 1 85 ? -6.530 2.342 -3.218 1.00 95.06 85 GLU A O 1
ATOM 663 N N . LEU A 1 86 ? -5.407 1.150 -4.768 1.00 95.62 86 LEU A N 1
ATOM 664 C CA . LEU A 1 86 ? -6.312 0.004 -4.761 1.00 95.62 86 LEU A CA 1
ATOM 665 C C . LEU A 1 86 ? -6.419 -0.618 -3.363 1.00 95.62 86 LEU A C 1
ATOM 667 O O . LEU A 1 86 ? -7.513 -0.842 -2.859 1.00 95.62 86 LEU A O 1
ATOM 671 N N . LEU A 1 87 ? -5.288 -0.869 -2.704 1.00 94.69 87 LEU A N 1
ATOM 672 C CA . LEU A 1 87 ? -5.281 -1.459 -1.366 1.00 94.69 87 LEU A CA 1
ATOM 673 C C . LEU A 1 87 ? -5.959 -0.556 -0.324 1.00 94.69 87 LEU A C 1
ATOM 675 O O . LEU A 1 87 ? -6.570 -1.070 0.607 1.00 94.69 87 LEU A O 1
ATOM 679 N N . ARG A 1 88 ? -5.884 0.773 -0.483 1.00 92.44 88 ARG A N 1
ATOM 680 C CA . ARG A 1 88 ? -6.611 1.729 0.369 1.00 92.44 88 ARG A CA 1
ATOM 681 C C . ARG A 1 88 ? -8.112 1.743 0.103 1.00 92.44 88 ARG A C 1
ATOM 683 O O . ARG A 1 88 ? -8.875 1.931 1.042 1.00 92.44 88 ARG A O 1
ATOM 690 N N . GLU A 1 89 ? -8.539 1.590 -1.149 1.00 94.56 89 GLU A N 1
ATOM 691 C CA . GLU A 1 89 ? -9.964 1.544 -1.510 1.00 94.56 89 GLU A CA 1
ATOM 692 C C . GLU A 1 89 ? -10.667 0.326 -0.897 1.00 94.56 89 GLU A C 1
ATOM 694 O O . GLU A 1 89 ? -11.833 0.417 -0.527 1.00 94.56 89 GLU A O 1
ATOM 699 N N . TYR A 1 90 ? -9.929 -0.773 -0.733 1.00 93.94 90 TYR A N 1
ATOM 700 C CA . TYR A 1 90 ? -10.421 -2.040 -0.195 1.00 93.94 90 TYR A CA 1
ATOM 701 C C . TYR A 1 90 ? -9.832 -2.379 1.183 1.00 93.94 90 TYR A C 1
ATOM 703 O O . TYR A 1 90 ? -9.729 -3.555 1.543 1.00 93.94 90 TYR A O 1
ATOM 711 N N . GLU A 1 91 ? -9.410 -1.374 1.962 1.00 91.25 91 GLU A N 1
ATOM 712 C CA . GLU A 1 91 ? -8.776 -1.614 3.266 1.00 91.25 91 GLU A CA 1
ATOM 713 C C . GLU A 1 91 ? -9.694 -2.372 4.238 1.00 91.25 91 GLU A C 1
ATOM 715 O O . GLU A 1 91 ? -9.219 -3.090 5.108 1.00 91.25 91 GLU A O 1
ATOM 720 N N . ASP A 1 92 ? -11.005 -2.234 4.092 1.00 90.00 92 ASP A N 1
ATOM 721 C CA . ASP A 1 92 ? -12.053 -2.806 4.936 1.00 90.00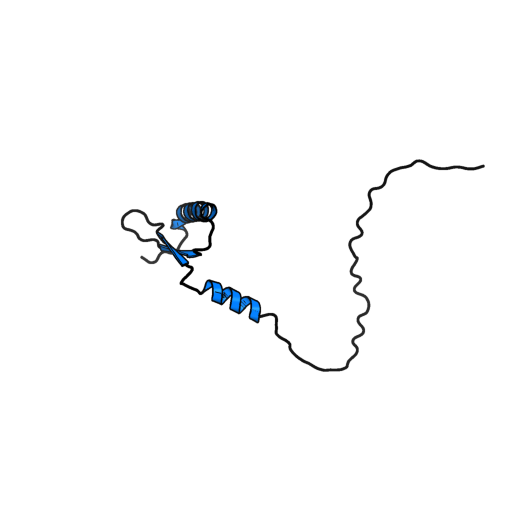 92 ASP A CA 1
ATOM 722 C C . ASP A 1 92 ? -12.352 -4.285 4.644 1.00 90.00 92 ASP A C 1
ATOM 724 O O . ASP A 1 92 ? -12.985 -4.957 5.458 1.00 90.00 92 ASP A O 1
ATOM 728 N N . ILE A 1 93 ? -11.870 -4.813 3.516 1.00 93.50 93 ILE A N 1
ATOM 729 C CA . ILE A 1 93 ? -12.010 -6.233 3.160 1.00 93.50 93 ILE A CA 1
ATOM 730 C C . ILE A 1 93 ? -11.010 -7.102 3.931 1.00 93.50 93 ILE A C 1
ATOM 732 O O . ILE A 1 93 ? -11.256 -8.288 4.169 1.00 93.50 93 ILE A O 1
ATOM 736 N N . PHE A 1 94 ? -9.871 -6.533 4.326 1.00 90.38 94 PHE A N 1
ATOM 737 C CA . PHE A 1 94 ? -8.846 -7.270 5.049 1.00 90.38 94 PHE A CA 1
ATOM 738 C C . PHE A 1 94 ? -9.265 -7.524 6.500 1.00 90.38 94 PHE A C 1
ATOM 740 O O . PHE A 1 94 ? -9.754 -6.642 7.205 1.00 90.38 94 PHE A O 1
ATOM 747 N N . ALA A 1 95 ? -9.012 -8.743 6.972 1.00 91.44 95 ALA A N 1
ATOM 748 C CA . ALA A 1 95 ? -9.197 -9.109 8.369 1.00 91.44 95 ALA A CA 1
ATOM 749 C C . ALA A 1 95 ? -8.008 -8.611 9.210 1.00 91.44 95 ALA A C 1
ATOM 751 O O . ALA A 1 95 ? -7.095 -9.376 9.521 1.00 91.44 95 ALA A O 1
ATOM 752 N N . TRP A 1 96 ? -8.000 -7.318 9.544 1.00 90.44 96 TRP A N 1
ATOM 753 C CA . TRP A 1 96 ? -6.996 -6.735 10.437 1.00 90.44 96 TRP A CA 1
ATOM 754 C C . TRP A 1 96 ? -7.055 -7.365 11.830 1.00 90.44 96 TRP A C 1
ATOM 756 O O . TRP A 1 96 ? -8.133 -7.642 12.360 1.00 90.44 96 TRP A O 1
ATOM 766 N N . SER A 1 97 ? -5.892 -7.562 12.446 1.00 81.62 97 SER A N 1
ATOM 767 C CA . SER A 1 97 ? -5.807 -7.868 13.873 1.00 81.62 97 SER A CA 1
ATOM 768 C C . SER A 1 97 ? -5.953 -6.574 14.677 1.00 81.62 97 SER A C 1
ATOM 770 O O . SER A 1 97 ? -5.146 -5.661 14.489 1.00 81.62 97 SER A O 1
ATOM 772 N N . TYR A 1 98 ? -6.959 -6.515 15.551 1.00 74.88 98 TYR A N 1
ATOM 773 C CA . TYR A 1 98 ? -7.178 -5.433 16.520 1.00 74.88 98 TYR A CA 1
ATOM 774 C C . TYR A 1 98 ? -6.579 -5.760 17.888 1.00 74.88 98 TYR A C 1
ATOM 776 O O . TYR A 1 98 ? -6.523 -6.966 18.230 1.00 74.88 98 TYR A O 1
#

Organism: Mucuna pruriens (NCBI:txid157652)